Protein AF-A0A024THC8-F1 (afdb_monomer)

Solvent-accessible surface area (backbone atoms only — not comparable to full-atom values): 7929 Å² total; per-residue (Å²): 137,83,78,76,81,80,80,80,80,77,76,54,69,71,57,57,50,51,54,54,51,52,58,52,56,63,52,47,62,60,49,50,61,58,32,50,78,76,30,63,70,60,38,54,54,49,50,54,54,52,50,53,55,46,54,56,48,51,53,55,51,50,59,50,51,74,75,46,94,60,100,56,58,70,29,52,52,31,36,74,76,64,34,69,70,48,13,51,52,45,41,50,51,52,52,50,50,51,54,52,50,54,51,54,51,52,51,52,52,50,55,52,50,40,70,74,64,49,79,83,56,98,62,71,78,97,76,82,87,83,82,134

Radius of gyration: 22.51 Å; Cα contacts (8 Å, |Δi|>4): 31; chains: 1; bounding box: 49×47×63 Å

Sequence (132 aa):
MTATAQDHRFAPAPHLWALGVGAVISGDIFGWQTALSAGFLGLVVNLVIASALYILLSFSIAELSTSIPCGGGPYAFAHRALGSTAAYFAGLAEVLKVVVTVAVISVGIGSYMNQLLRLEEGNGPICLHAEH

Secondary structure (DSSP, 8-state):
---------PPPHHHHHHHHHHHHHHHHHHHHHHHHHH-HHHHHHHHHHHHHHHHHHHHHHHHHHHH---S-HHHHHHHHHH-HHHHHHHHHHHHHHHHHHHHHHHHHHHHHHHHHHTTTSS--SS-SSS--

Mean predicted aligned error: 11.39 Å

Foldseek 3Di:
DDDDPDPPDDDPPVRVVCVVVVVVVVVVVVVQVVVVVVHDVSSVVVCVVVVVVVVVVVVVVVVQCVVDVDPPPPLVSLCVPPNDVSSVVSVVVVVVVVVVVVVVVVVVVVVVVCVVVVPPPPDDPPPPPPDD

pLDDT: mean 78.49, std 13.4, range [36.78, 94.75]

Organism: NCBI:txid157072

InterPro domains:
  IPR002293 Amino acid/polyamine transporter I [PF13520] (18-118)
  IPR050367 Amino acid-polyamine-organocation superfamily [PTHR42770] (15-119)

Structure (mmCIF, N/CA/C/O backbone):
data_AF-A0A024THC8-F1
#
_entry.id   AF-A0A024THC8-F1
#
loop_
_atom_site.group_PDB
_atom_site.id
_atom_site.type_symbol
_atom_site.label_atom_id
_atom_site.label_alt_id
_atom_site.label_comp_id
_atom_site.label_asym_id
_atom_site.label_entity_id
_atom_site.label_seq_id
_atom_site.pdbx_PDB_ins_code
_atom_site.Cartn_x
_atom_site.Cartn_y
_atom_site.Cartn_z
_atom_site.occupancy
_atom_site.B_iso_or_equiv
_atom_site.auth_seq_id
_atom_site.auth_comp_id
_atom_site.auth_asym_id
_atom_site.auth_atom_id
_atom_site.pdbx_PDB_model_num
ATOM 1 N N . MET A 1 1 ? -11.275 33.268 28.136 1.00 42.56 1 MET A N 1
ATOM 2 C CA . MET A 1 1 ? -10.608 32.243 27.305 1.00 42.56 1 MET A CA 1
ATOM 3 C C . MET A 1 1 ? -11.669 31.585 26.440 1.00 42.56 1 MET A C 1
ATOM 5 O O . MET A 1 1 ? -12.342 30.668 26.884 1.00 42.56 1 MET A O 1
ATOM 9 N N . THR A 1 2 ? -11.919 32.151 25.262 1.00 40.81 2 THR A N 1
ATOM 10 C CA . THR A 1 2 ? -12.906 31.660 24.296 1.00 40.81 2 THR A CA 1
ATOM 11 C C . THR A 1 2 ? -12.302 30.486 23.531 1.00 40.81 2 THR A C 1
ATOM 13 O O . THR A 1 2 ? -11.383 30.671 22.739 1.00 40.81 2 THR A O 1
ATOM 16 N N . ALA A 1 3 ? -12.786 29.273 23.799 1.00 46.88 3 ALA A N 1
ATOM 17 C CA . ALA A 1 3 ? -12.493 28.115 22.967 1.00 46.88 3 ALA A CA 1
ATOM 18 C C . ALA A 1 3 ? -13.118 28.356 21.587 1.00 46.88 3 ALA A C 1
ATOM 20 O O . ALA A 1 3 ? -14.335 28.497 21.465 1.00 46.88 3 ALA A O 1
ATOM 21 N N . THR A 1 4 ? -12.285 28.469 20.557 1.00 57.56 4 THR A N 1
ATOM 22 C CA . THR A 1 4 ? -12.741 28.492 19.172 1.00 57.56 4 THR A CA 1
ATOM 23 C C . THR A 1 4 ? -13.383 27.140 18.870 1.00 57.56 4 THR A C 1
ATOM 25 O O . THR A 1 4 ? -12.752 26.094 19.010 1.00 57.56 4 THR A O 1
ATOM 28 N N . ALA A 1 5 ? -14.669 27.154 18.517 1.00 53.12 5 ALA A N 1
ATOM 29 C CA . ALA A 1 5 ? -15.385 25.968 18.075 1.00 53.12 5 ALA A CA 1
ATOM 30 C C . ALA A 1 5 ? -14.635 25.349 16.882 1.00 53.12 5 ALA A C 1
ATOM 32 O O . ALA A 1 5 ? -14.488 25.979 15.835 1.00 53.12 5 ALA A O 1
ATOM 33 N N . GLN A 1 6 ? -14.107 24.140 17.068 1.00 59.53 6 GLN A N 1
ATOM 34 C CA . GLN A 1 6 ? -13.530 23.337 15.995 1.00 59.53 6 GLN A CA 1
ATOM 35 C C . GLN A 1 6 ? -14.676 22.882 15.082 1.00 59.53 6 GLN A C 1
ATOM 37 O O . GLN A 1 6 ? -15.497 22.057 15.476 1.00 59.53 6 GLN A O 1
ATOM 42 N N . ASP A 1 7 ? -14.745 23.451 13.879 1.00 55.56 7 ASP A N 1
ATOM 43 C CA . ASP A 1 7 ? -15.641 23.013 12.808 1.00 55.56 7 ASP A CA 1
ATOM 44 C C . ASP A 1 7 ? -15.206 21.617 12.335 1.00 55.56 7 ASP A C 1
ATOM 46 O O . ASP A 1 7 ? -14.220 21.453 11.610 1.00 55.56 7 ASP A O 1
ATOM 50 N N . HIS A 1 8 ? -15.904 20.592 12.823 1.00 60.62 8 HIS A N 1
ATOM 51 C CA . HIS A 1 8 ? -15.658 19.192 12.495 1.00 60.62 8 HIS A CA 1
ATOM 52 C C . HIS A 1 8 ? -16.180 18.927 11.076 1.00 60.62 8 HIS A C 1
ATOM 54 O O . HIS A 1 8 ? -17.279 18.412 10.875 1.00 60.62 8 HIS A O 1
ATOM 60 N N . ARG A 1 9 ? -15.408 19.343 10.067 1.00 71.06 9 ARG A N 1
ATOM 61 C CA . ARG A 1 9 ? -15.771 19.159 8.659 1.00 71.06 9 ARG A CA 1
ATOM 62 C C . ARG A 1 9 ? -15.844 17.674 8.329 1.00 71.06 9 ARG A C 1
ATOM 64 O O . ARG A 1 9 ? -14.827 16.996 8.203 1.00 71.06 9 ARG A O 1
ATOM 71 N N . PHE A 1 10 ? -17.065 17.176 8.181 1.00 70.38 10 PHE A N 1
ATOM 72 C CA . PHE A 1 10 ? -17.324 15.836 7.679 1.00 70.38 10 PHE A CA 1
ATOM 73 C C . PHE A 1 10 ? -17.020 15.790 6.181 1.00 70.38 10 PHE A C 1
ATOM 75 O O . PHE A 1 10 ? -17.651 16.486 5.387 1.00 70.38 10 PHE A O 1
ATOM 82 N N . ALA A 1 11 ? -16.054 14.958 5.790 1.00 76.25 11 ALA A N 1
ATOM 83 C CA . ALA A 1 11 ? -15.822 14.650 4.388 1.00 76.25 11 ALA A CA 1
ATOM 84 C C . ALA A 1 11 ? -16.931 13.700 3.901 1.00 76.25 11 ALA A C 1
ATOM 86 O O . ALA A 1 11 ? -17.086 12.612 4.464 1.00 76.25 11 ALA A O 1
ATOM 87 N N . PRO A 1 12 ? -17.718 14.072 2.878 1.00 83.38 12 PRO A N 1
ATOM 88 C CA . PRO A 1 12 ? -18.740 13.185 2.345 1.00 83.38 12 PRO A CA 1
ATOM 89 C C . PRO A 1 12 ? -18.076 11.968 1.682 1.00 83.38 12 PRO A C 1
ATOM 91 O O . PRO A 1 12 ? -16.996 12.077 1.098 1.00 83.38 12 PRO A O 1
ATOM 94 N N . ALA A 1 13 ? -18.743 10.812 1.733 1.00 84.88 13 ALA A N 1
ATOM 95 C CA . ALA A 1 13 ? -18.278 9.540 1.166 1.00 84.88 13 ALA A CA 1
ATOM 96 C C . ALA A 1 13 ? -17.577 9.630 -0.214 1.00 84.88 13 ALA A C 1
ATOM 98 O O . ALA A 1 13 ? -16.513 9.024 -0.360 1.00 84.88 13 ALA A O 1
ATOM 99 N N . PRO A 1 14 ? -18.069 10.401 -1.210 1.00 89.19 14 PRO A N 1
ATOM 100 C CA . PRO A 1 14 ? -17.380 10.532 -2.497 1.00 89.19 14 PRO A CA 1
ATOM 101 C C . PRO A 1 14 ? -15.980 11.153 -2.402 1.00 89.19 14 PRO A C 1
ATOM 103 O O . PRO A 1 14 ? -15.106 10.789 -3.182 1.00 89.19 14 PRO A O 1
ATOM 106 N N . HIS A 1 15 ? -15.737 12.065 -1.455 1.00 87.31 15 HIS A N 1
ATOM 107 C CA . HIS A 1 15 ? -14.415 12.677 -1.289 1.00 87.31 15 HIS A CA 1
ATOM 108 C C . HIS A 1 15 ? -13.416 11.674 -0.707 1.00 87.31 15 HIS A C 1
ATOM 110 O O . HIS A 1 15 ? -12.290 11.583 -1.184 1.00 87.31 15 HIS A O 1
ATOM 116 N N . LEU A 1 16 ? -13.838 10.877 0.279 1.00 86.44 16 LEU A N 1
ATOM 117 C CA . LEU A 1 16 ? -13.002 9.822 0.860 1.00 86.44 16 LEU A CA 1
ATOM 118 C C . LEU A 1 16 ? -12.668 8.736 -0.169 1.00 86.44 16 LEU A C 1
ATOM 120 O O . LEU A 1 16 ? -11.524 8.290 -0.247 1.00 86.44 16 LEU A O 1
ATOM 124 N N . TRP A 1 17 ? -13.645 8.360 -0.998 1.00 89.38 17 TRP A N 1
ATOM 125 C CA . TRP A 1 17 ? -13.435 7.426 -2.101 1.00 89.38 17 TRP A CA 1
ATOM 126 C C . TRP A 1 17 ? -12.435 7.971 -3.128 1.00 89.38 17 TRP A C 1
ATOM 128 O O . TRP A 1 17 ? -11.482 7.278 -3.478 1.00 89.38 17 TRP A O 1
ATOM 138 N N . ALA A 1 18 ? -12.600 9.228 -3.552 1.00 90.06 18 ALA A N 1
ATOM 139 C CA . ALA A 1 18 ? -11.694 9.865 -4.505 1.00 90.06 18 ALA A CA 1
ATOM 140 C C . ALA A 1 18 ? -10.254 9.959 -3.970 1.00 90.06 18 ALA A C 1
ATOM 142 O O . ALA A 1 18 ? -9.313 9.695 -4.718 1.00 90.06 18 ALA A O 1
ATOM 143 N N . LEU A 1 19 ? -10.072 10.267 -2.679 1.00 88.56 19 LEU A N 1
ATOM 144 C CA . LEU A 1 19 ? -8.745 10.274 -2.056 1.00 88.56 19 LEU A CA 1
ATOM 145 C C . LEU A 1 19 ? -8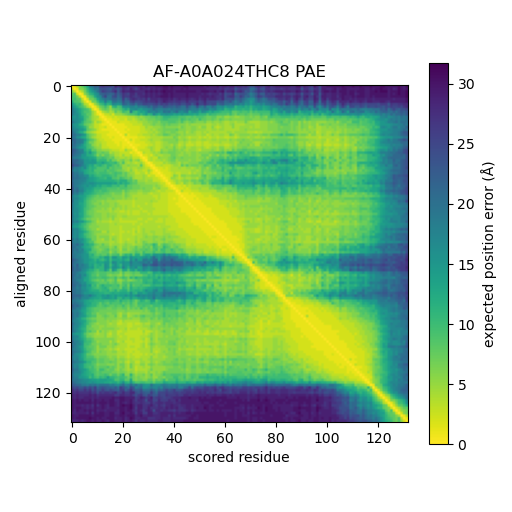.108 8.880 -2.025 1.00 88.56 19 LEU A C 1
ATOM 147 O O . LEU A 1 19 ? -6.929 8.746 -2.346 1.00 88.56 19 LEU A O 1
ATOM 151 N N . GLY A 1 20 ? -8.875 7.844 -1.675 1.00 85.38 20 GLY A N 1
ATOM 152 C CA . GLY A 1 20 ? -8.376 6.469 -1.648 1.00 85.38 20 GLY A CA 1
ATOM 153 C C . GLY A 1 20 ? -7.983 5.958 -3.036 1.00 85.38 20 GLY A C 1
ATOM 154 O O . GLY A 1 20 ? -6.871 5.472 -3.227 1.00 85.38 20 GLY A O 1
ATOM 155 N N . VAL A 1 21 ? -8.868 6.113 -4.022 1.00 89.62 21 VAL A N 1
ATOM 156 C CA . VAL A 1 21 ? -8.638 5.644 -5.398 1.00 89.62 21 VAL A CA 1
ATOM 157 C C . VAL A 1 21 ? -7.503 6.415 -6.071 1.00 89.62 21 VAL A C 1
ATOM 159 O O . VAL A 1 21 ? -6.641 5.805 -6.701 1.00 89.62 21 VAL A O 1
ATOM 162 N N . GLY A 1 22 ? -7.458 7.740 -5.902 1.00 85.38 22 GLY A N 1
ATOM 163 C CA . GLY A 1 22 ? -6.396 8.574 -6.464 1.00 85.38 22 GLY A CA 1
ATOM 164 C C . GLY A 1 22 ? -5.011 8.199 -5.933 1.00 85.38 22 GLY A C 1
ATOM 165 O O . GLY A 1 22 ? -4.064 8.102 -6.712 1.00 85.38 22 GLY A O 1
ATOM 166 N N . ALA A 1 23 ? -4.901 7.918 -4.630 1.00 84.75 23 ALA A N 1
ATOM 167 C CA . ALA A 1 23 ? -3.647 7.482 -4.024 1.00 84.75 23 ALA A CA 1
ATOM 168 C C . ALA A 1 23 ? -3.158 6.140 -4.598 1.00 84.75 23 ALA A C 1
ATOM 170 O O . ALA A 1 23 ? -1.986 6.029 -4.952 1.00 84.75 23 ALA A O 1
ATOM 171 N N . VAL A 1 24 ? -4.048 5.151 -4.749 1.00 85.00 24 VAL A N 1
ATOM 172 C CA . VAL A 1 24 ? -3.703 3.819 -5.283 1.00 85.00 24 VAL A CA 1
ATOM 173 C C . VAL A 1 24 ? -3.252 3.905 -6.742 1.00 85.00 24 VAL A C 1
ATOM 175 O O . VAL A 1 24 ? -2.117 3.546 -7.054 1.00 85.00 24 VAL A O 1
ATOM 178 N N . ILE A 1 25 ? -4.082 4.493 -7.612 1.00 87.69 25 ILE A N 1
ATOM 179 C CA . ILE A 1 25 ? -3.797 4.583 -9.053 1.00 87.69 25 ILE A CA 1
ATOM 180 C C . ILE A 1 25 ? -2.474 5.319 -9.308 1.00 87.69 25 ILE A C 1
ATOM 182 O O . ILE A 1 25 ? -1.712 4.937 -10.197 1.00 87.69 25 ILE A O 1
ATOM 186 N N . SER A 1 26 ? -2.169 6.352 -8.512 1.00 81.69 26 SER A N 1
ATOM 187 C CA . SER A 1 26 ? -0.925 7.114 -8.660 1.00 81.69 26 SER A CA 1
ATOM 188 C C . SER A 1 26 ? 0.332 6.260 -8.463 1.00 81.69 26 SER A C 1
ATOM 190 O O . SER A 1 26 ? 1.314 6.466 -9.171 1.00 81.69 26 SER A O 1
ATOM 192 N N . GLY A 1 27 ? 0.299 5.280 -7.553 1.00 77.25 27 GLY A N 1
ATOM 193 C CA . GLY A 1 27 ? 1.419 4.373 -7.293 1.00 77.25 27 GLY A CA 1
ATOM 194 C C . GLY A 1 27 ? 1.546 3.267 -8.341 1.00 77.25 27 GLY A C 1
ATOM 195 O O . GLY A 1 27 ? 2.656 2.938 -8.764 1.00 77.25 27 GLY A O 1
ATOM 196 N N . ASP A 1 28 ? 0.4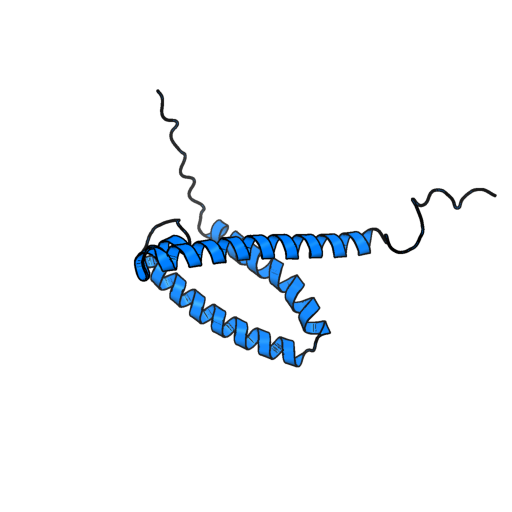16 2.735 -8.811 1.00 81.88 28 ASP A N 1
ATOM 197 C CA . ASP A 1 28 ? 0.385 1.645 -9.791 1.00 81.88 28 ASP A CA 1
ATOM 198 C C . ASP A 1 28 ? 0.995 2.040 -11.143 1.00 81.88 28 ASP A C 1
ATOM 200 O O . ASP A 1 28 ? 1.685 1.233 -11.770 1.00 81.88 28 ASP A O 1
ATOM 204 N N . ILE A 1 29 ? 0.827 3.300 -11.569 1.00 76.62 29 ILE A N 1
ATOM 205 C CA . ILE A 1 29 ? 1.406 3.797 -12.829 1.00 76.62 29 ILE A CA 1
ATOM 206 C C . ILE A 1 29 ? 2.941 3.700 -12.815 1.00 76.62 29 ILE A C 1
ATOM 208 O O . ILE A 1 29 ? 3.536 3.312 -13.819 1.00 76.62 29 ILE A O 1
ATOM 212 N N . PHE A 1 30 ? 3.597 3.972 -11.684 1.00 72.06 30 PHE A N 1
ATOM 213 C CA . PHE A 1 30 ? 5.049 3.789 -11.550 1.00 72.06 30 PHE A CA 1
ATOM 214 C C . PHE A 1 30 ? 5.445 2.309 -11.444 1.00 72.06 30 PHE A C 1
ATOM 216 O O . PHE A 1 30 ? 6.468 1.886 -11.992 1.00 72.06 30 PHE A O 1
ATOM 223 N N . GLY A 1 31 ? 4.630 1.511 -10.752 1.00 74.44 31 GLY A N 1
ATOM 224 C CA . GLY A 1 31 ? 4.903 0.096 -10.508 1.00 74.44 31 GLY A CA 1
ATOM 225 C C . GLY A 1 31 ? 4.809 -0.770 -11.763 1.00 74.44 31 GLY A C 1
ATOM 226 O O . GLY A 1 31 ? 5.629 -1.659 -11.968 1.00 74.44 31 GLY A O 1
ATOM 227 N N . TRP A 1 32 ? 3.841 -0.515 -12.643 1.00 77.06 32 TRP A N 1
ATOM 228 C CA . TRP A 1 32 ? 3.623 -1.377 -13.809 1.00 77.06 32 TRP A CA 1
ATOM 229 C C . TRP A 1 32 ? 4.634 -1.107 -14.918 1.00 77.06 32 TRP A C 1
ATOM 231 O O . TRP A 1 32 ? 5.073 -2.044 -15.575 1.00 77.06 32 TRP A O 1
ATOM 241 N N . GLN A 1 33 ? 5.058 0.147 -15.094 1.00 79.81 33 GLN A N 1
ATOM 242 C CA . GLN A 1 33 ? 6.100 0.498 -16.067 1.00 79.81 33 GLN A CA 1
ATOM 243 C C . GLN A 1 33 ? 7.442 -0.163 -15.709 1.00 79.81 33 GLN A C 1
ATOM 245 O O . GLN A 1 33 ? 8.130 -0.689 -16.582 1.00 79.81 33 GLN A O 1
ATOM 250 N N . THR A 1 34 ? 7.780 -0.208 -14.417 1.00 78.38 34 THR A N 1
ATOM 251 C CA . THR A 1 34 ? 8.994 -0.869 -13.909 1.00 78.38 34 THR A CA 1
ATOM 252 C C . THR A 1 34 ? 8.877 -2.395 -13.863 1.00 78.38 34 THR A C 1
ATOM 254 O O . THR A 1 34 ? 9.854 -3.096 -14.103 1.00 78.38 34 THR A O 1
ATOM 257 N N . ALA A 1 35 ? 7.694 -2.949 -13.605 1.00 79.25 35 ALA A N 1
ATOM 258 C CA . ALA A 1 35 ? 7.492 -4.397 -13.629 1.00 79.25 35 ALA A CA 1
ATOM 259 C C . ALA A 1 35 ? 7.396 -4.966 -15.059 1.00 79.25 35 ALA A C 1
ATOM 261 O O . ALA A 1 35 ? 7.863 -6.077 -15.306 1.00 79.25 35 ALA A O 1
ATOM 262 N N . LEU A 1 36 ? 6.865 -4.208 -16.027 1.00 83.06 36 LEU A N 1
ATOM 263 C CA . LEU A 1 36 ? 6.860 -4.598 -17.443 1.00 83.06 36 LEU A CA 1
ATOM 264 C C . LEU A 1 36 ? 8.270 -4.688 -18.026 1.00 83.06 36 LEU A C 1
ATOM 266 O O . LEU A 1 36 ? 8.532 -5.602 -18.807 1.00 83.06 36 LEU A O 1
ATOM 270 N N . SER A 1 37 ? 9.179 -3.789 -17.635 1.00 81.12 37 SER A N 1
ATOM 271 C CA . SER A 1 37 ? 10.579 -3.864 -18.070 1.00 81.12 37 SER A CA 1
ATOM 272 C C . SER A 1 37 ? 11.310 -5.085 -17.499 1.00 81.12 37 SER A C 1
ATOM 274 O O . SER A 1 37 ? 12.239 -5.583 -18.130 1.00 81.12 37 SER A O 1
ATOM 276 N N . ALA A 1 38 ? 10.861 -5.611 -16.354 1.00 81.88 38 ALA A N 1
ATOM 277 C CA . ALA A 1 38 ? 11.378 -6.839 -15.750 1.00 81.88 38 ALA A CA 1
ATOM 278 C C . ALA A 1 38 ? 10.761 -8.130 -16.333 1.00 81.88 38 ALA A C 1
ATOM 280 O O . ALA A 1 38 ? 11.374 -9.194 -16.245 1.00 81.88 38 ALA A O 1
ATOM 281 N N . GLY A 1 39 ? 9.571 -8.059 -16.943 1.00 85.75 39 GLY A N 1
ATOM 282 C CA . GLY A 1 39 ? 8.962 -9.160 -17.696 1.00 85.75 39 GLY A CA 1
ATOM 283 C C . GLY A 1 39 ? 7.446 -9.302 -17.515 1.00 85.75 39 GLY A C 1
ATOM 284 O O . GLY A 1 39 ? 6.903 -9.186 -16.417 1.00 85.75 39 GLY A O 1
ATOM 285 N N . PHE A 1 40 ? 6.749 -9.640 -18.604 1.00 86.56 40 PHE A N 1
ATOM 286 C CA . PHE A 1 40 ? 5.281 -9.689 -18.651 1.00 86.56 40 PHE A CA 1
ATOM 287 C C . PHE A 1 40 ? 4.653 -10.757 -17.739 1.00 86.56 40 PHE A C 1
ATOM 289 O O . PHE A 1 40 ? 3.719 -10.463 -16.996 1.00 86.56 40 PHE A O 1
ATOM 296 N N . LEU A 1 41 ? 5.164 -11.995 -17.752 1.00 87.38 41 LEU A N 1
ATOM 297 C CA . LEU A 1 41 ? 4.611 -13.062 -16.902 1.00 87.38 41 LEU A CA 1
ATOM 298 C C . LEU A 1 41 ? 4.818 -12.775 -15.409 1.00 87.38 41 LEU A C 1
ATOM 300 O O . LEU A 1 41 ? 3.936 -13.071 -14.604 1.00 87.38 41 LEU A O 1
ATOM 304 N N . GLY A 1 42 ? 5.947 -12.155 -15.049 1.00 85.81 42 GLY A N 1
ATOM 305 C CA . GLY A 1 42 ? 6.223 -11.729 -13.677 1.00 85.81 42 GLY A CA 1
ATOM 306 C C . GLY A 1 42 ? 5.219 -10.684 -13.195 1.00 85.81 42 GLY A C 1
ATOM 307 O O . GLY A 1 42 ? 4.680 -10.818 -12.098 1.00 85.81 42 GLY A O 1
ATOM 308 N N . LEU A 1 43 ? 4.892 -9.703 -14.043 1.00 87.12 43 LEU A N 1
ATOM 309 C CA . LEU A 1 43 ? 3.856 -8.711 -13.754 1.00 87.12 43 LEU A CA 1
ATOM 310 C C . LEU A 1 43 ? 2.491 -9.362 -13.496 1.00 87.12 43 LEU A C 1
ATOM 312 O O . LEU A 1 43 ? 1.846 -9.023 -12.508 1.00 87.12 43 LEU A O 1
ATOM 316 N N . VAL A 1 44 ? 2.052 -10.294 -14.351 1.00 89.19 44 VAL A N 1
ATOM 317 C CA . VAL A 1 44 ? 0.733 -10.945 -14.214 1.00 89.19 44 VAL A CA 1
ATOM 318 C C . VAL A 1 44 ? 0.631 -11.713 -12.897 1.00 89.19 44 VAL A C 1
ATOM 320 O O . VAL A 1 44 ? -0.347 -11.551 -12.168 1.00 89.19 44 VAL A O 1
ATOM 323 N N . VAL A 1 45 ? 1.649 -12.509 -12.556 1.00 90.44 45 VAL A N 1
ATOM 324 C CA . VAL A 1 45 ? 1.677 -13.251 -11.285 1.00 90.44 45 VAL A CA 1
ATOM 325 C C . VAL A 1 45 ? 1.677 -12.290 -10.095 1.00 90.44 45 VAL A C 1
ATOM 327 O O . VAL A 1 45 ? 0.916 -12.493 -9.148 1.00 90.44 45 VAL A O 1
ATOM 330 N N . ASN A 1 46 ? 2.468 -11.216 -10.159 1.00 89.81 46 ASN A N 1
ATOM 331 C CA . ASN A 1 46 ? 2.528 -10.219 -9.094 1.00 89.81 46 ASN A CA 1
ATOM 332 C C . ASN A 1 46 ? 1.178 -9.508 -8.896 1.00 89.81 46 ASN A C 1
ATOM 334 O O . ASN A 1 46 ? 0.730 -9.363 -7.762 1.00 89.81 46 ASN A O 1
ATOM 338 N N . LEU A 1 47 ? 0.488 -9.135 -9.981 1.00 89.19 47 LEU A N 1
ATOM 339 C CA . LEU A 1 47 ? -0.851 -8.536 -9.926 1.00 89.19 47 LEU A CA 1
ATOM 340 C C . LEU A 1 47 ? -1.878 -9.477 -9.290 1.00 89.19 47 LEU A C 1
ATOM 342 O O . LEU A 1 47 ? -2.666 -9.049 -8.449 1.00 89.19 47 LEU A O 1
ATOM 346 N N . VAL A 1 48 ? -1.876 -10.758 -9.667 1.00 92.50 48 VAL A N 1
ATOM 347 C CA . VAL A 1 48 ? -2.814 -11.743 -9.108 1.00 92.50 48 VAL A CA 1
ATOM 348 C C . VAL A 1 48 ? -2.584 -11.913 -7.606 1.00 92.50 48 VAL A C 1
ATOM 350 O O . VAL A 1 48 ? -3.536 -11.841 -6.832 1.00 92.50 48 VAL A O 1
ATOM 353 N N . ILE A 1 49 ? -1.330 -12.060 -7.172 1.00 94.00 49 ILE A N 1
ATOM 354 C CA . ILE A 1 49 ? -0.998 -12.205 -5.748 1.00 94.00 49 ILE A CA 1
ATOM 355 C C . ILE A 1 49 ? -1.347 -10.927 -4.975 1.00 94.00 49 ILE A C 1
ATOM 357 O O . ILE A 1 49 ? -2.014 -10.998 -3.942 1.00 94.00 49 ILE A O 1
ATOM 361 N N . ALA A 1 50 ? -0.944 -9.758 -5.481 1.00 90.50 50 ALA A N 1
ATOM 362 C CA . ALA A 1 50 ? -1.219 -8.476 -4.842 1.00 90.50 50 ALA A CA 1
ATOM 363 C C . ALA A 1 50 ? -2.726 -8.204 -4.729 1.00 90.50 50 ALA A C 1
ATOM 365 O O . ALA A 1 50 ? -3.191 -7.801 -3.666 1.00 90.50 50 ALA A O 1
ATOM 366 N N . SER A 1 51 ? -3.502 -8.478 -5.783 1.00 90.81 51 SER A N 1
ATOM 367 C CA . SER A 1 51 ? -4.960 -8.298 -5.773 1.00 90.81 51 SER A CA 1
ATOM 368 C C . SER A 1 51 ? -5.655 -9.214 -4.763 1.00 90.81 51 SER A C 1
ATOM 370 O O . SER A 1 51 ? -6.515 -8.749 -4.016 1.00 90.81 51 SER A O 1
ATOM 372 N N . ALA A 1 52 ? -5.245 -10.483 -4.665 1.00 94.75 52 ALA A N 1
ATOM 373 C CA . ALA A 1 52 ? -5.790 -11.410 -3.678 1.00 94.75 52 ALA A CA 1
ATOM 374 C C . ALA A 1 52 ? -5.498 -10.933 -2.245 1.00 94.75 52 ALA A C 1
ATOM 376 O O . ALA A 1 52 ? -6.418 -10.811 -1.436 1.00 94.75 52 ALA A O 1
ATOM 377 N N . LEU A 1 53 ? -4.238 -10.594 -1.946 1.00 93.25 53 LEU A N 1
ATOM 378 C CA . LEU A 1 53 ? -3.845 -10.061 -0.637 1.00 93.25 53 LEU A CA 1
ATOM 379 C C . LEU A 1 53 ? -4.595 -8.767 -0.300 1.00 93.25 53 LEU A C 1
ATOM 381 O O . LEU A 1 53 ? -5.030 -8.589 0.838 1.00 93.25 53 LEU A O 1
ATOM 385 N N . TYR A 1 54 ? -4.783 -7.891 -1.288 1.00 90.00 54 TYR A N 1
ATOM 386 C CA . TYR A 1 54 ? -5.502 -6.636 -1.119 1.00 90.00 54 TYR A CA 1
ATOM 387 C C . TYR A 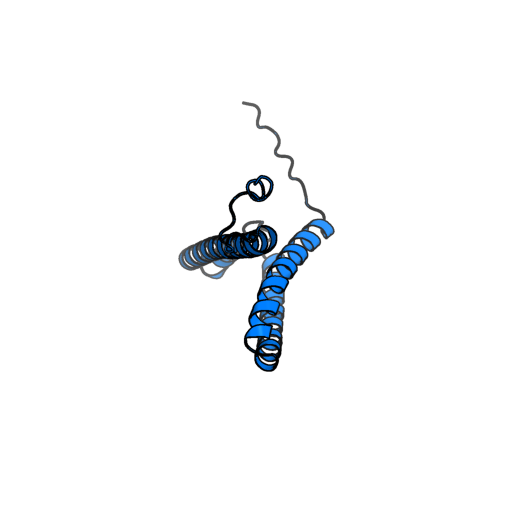1 54 ? -6.978 -6.859 -0.772 1.00 90.00 54 TYR A C 1
ATOM 389 O O . TYR A 1 54 ? -7.460 -6.262 0.184 1.00 90.00 54 TYR A O 1
ATOM 397 N N . ILE A 1 55 ? -7.679 -7.765 -1.464 1.00 93.12 55 ILE A N 1
ATOM 398 C CA . ILE A 1 55 ? -9.089 -8.086 -1.174 1.00 93.12 55 ILE A CA 1
ATOM 399 C C . ILE A 1 55 ? -9.249 -8.632 0.251 1.00 93.12 55 ILE A C 1
ATOM 401 O O . ILE A 1 55 ? -10.134 -8.184 0.986 1.00 93.12 55 ILE A O 1
ATOM 405 N N . LEU A 1 56 ? -8.381 -9.565 0.661 1.00 91.69 56 LEU A N 1
ATOM 406 C CA . LEU A 1 56 ? -8.406 -10.122 2.018 1.00 91.69 56 LEU A CA 1
ATOM 407 C C . LEU A 1 56 ? -8.162 -9.031 3.071 1.00 91.69 56 LEU A C 1
AT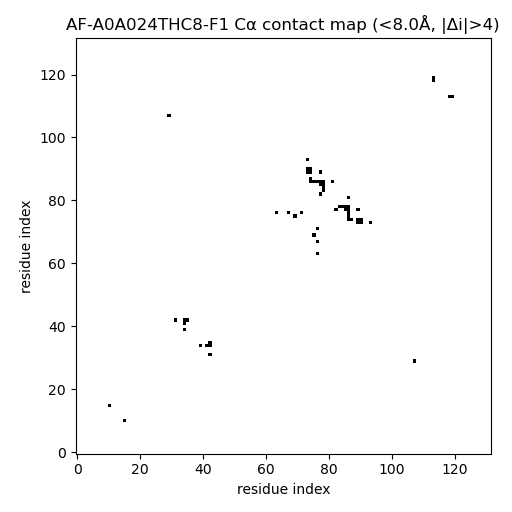OM 409 O O . LEU A 1 56 ? -8.875 -8.958 4.075 1.00 91.69 56 LEU A O 1
ATOM 413 N N . LEU A 1 57 ? -7.185 -8.155 2.827 1.00 88.75 57 LEU A N 1
ATOM 414 C CA . LEU A 1 57 ? -6.878 -7.035 3.710 1.00 88.75 57 LEU A CA 1
ATOM 415 C C . LEU A 1 57 ? -8.045 -6.040 3.797 1.00 88.75 57 LEU A C 1
ATOM 417 O O . LEU A 1 57 ? -8.397 -5.610 4.894 1.00 88.75 57 LEU A O 1
ATOM 421 N N . SER A 1 58 ? -8.670 -5.691 2.669 1.00 90.06 58 SER A N 1
ATOM 422 C CA . SER A 1 58 ? -9.820 -4.783 2.629 1.00 90.06 58 SER A CA 1
ATOM 423 C C . SER A 1 58 ? -10.992 -5.307 3.454 1.00 90.06 58 SER A C 1
ATOM 425 O O . SER A 1 58 ? -11.600 -4.531 4.189 1.00 90.06 58 SER A O 1
ATOM 427 N N . PHE A 1 59 ? -11.283 -6.610 3.384 1.00 89.00 59 PHE A N 1
ATOM 428 C CA . PHE A 1 59 ? -12.330 -7.224 4.202 1.00 89.00 59 PHE A CA 1
ATOM 429 C C . PHE A 1 59 ? -12.002 -7.135 5.700 1.00 89.00 59 PHE A C 1
ATOM 431 O O . PHE A 1 59 ? -12.838 -6.700 6.490 1.00 89.00 59 PHE A O 1
ATOM 438 N N . SER A 1 60 ? -10.757 -7.437 6.084 1.00 87.62 60 SER A N 1
ATOM 439 C CA . SER A 1 60 ? -10.306 -7.325 7.477 1.00 87.62 60 SER A CA 1
ATOM 440 C C . SER A 1 60 ? -10.417 -5.892 8.017 1.00 87.62 60 SER A C 1
ATOM 442 O O . SER A 1 60 ? -10.937 -5.677 9.112 1.00 87.62 60 SER A O 1
ATOM 444 N N . ILE A 1 61 ? -9.994 -4.889 7.238 1.00 84.50 61 ILE A N 1
ATOM 445 C CA . ILE A 1 61 ? -10.105 -3.474 7.622 1.00 84.50 61 ILE A CA 1
ATOM 446 C C . ILE A 1 61 ? -11.573 -3.038 7.703 1.00 84.50 61 ILE A C 1
ATOM 448 O O . ILE A 1 61 ? -11.912 -2.242 8.580 1.00 84.50 61 ILE A O 1
ATOM 452 N N . ALA A 1 62 ? -12.450 -3.547 6.832 1.00 86.81 62 ALA A N 1
ATOM 453 C CA . ALA A 1 62 ? -13.876 -3.237 6.871 1.00 86.81 62 ALA A CA 1
ATOM 454 C C . ALA A 1 62 ? -14.531 -3.731 8.175 1.00 86.81 62 ALA A C 1
ATOM 456 O O . ALA A 1 62 ? -15.201 -2.946 8.849 1.00 86.81 62 ALA A O 1
ATOM 457 N N . GLU A 1 63 ? -14.277 -4.976 8.591 1.00 86.44 63 GLU A N 1
ATOM 458 C CA . GLU A 1 63 ? -14.787 -5.501 9.870 1.00 86.44 63 GLU A CA 1
ATOM 459 C C . GLU A 1 63 ? -14.271 -4.688 11.069 1.00 86.44 63 GLU A C 1
ATOM 461 O O . GLU A 1 63 ? -15.026 -4.322 11.976 1.00 86.44 63 GLU A O 1
ATOM 466 N N . LEU A 1 64 ? -12.996 -4.302 11.041 1.00 83.56 64 LEU A N 1
ATOM 467 C CA . LEU A 1 64 ? -12.384 -3.510 12.106 1.00 83.56 64 LEU A CA 1
ATOM 468 C C . LEU A 1 64 ? -12.903 -2.061 12.154 1.00 83.56 64 LEU A C 1
ATOM 470 O O . LEU A 1 64 ? -13.108 -1.501 13.230 1.00 83.56 64 LEU A O 1
ATOM 474 N N . SER A 1 65 ? -13.174 -1.462 10.994 1.00 79.81 65 SER A N 1
ATOM 475 C CA . SER A 1 65 ? -13.663 -0.081 10.894 1.00 79.81 65 SER A CA 1
ATOM 476 C C . SER A 1 65 ? -15.107 0.064 11.378 1.00 79.81 65 SER A C 1
ATOM 478 O O . SER A 1 65 ? -15.475 1.121 11.886 1.00 79.81 65 SER A O 1
ATOM 480 N N . THR A 1 66 ? -15.926 -0.988 11.264 1.00 78.88 66 THR A N 1
ATOM 481 C CA . THR A 1 66 ? -17.300 -0.983 11.804 1.00 78.88 66 THR A CA 1
ATOM 482 C C . THR A 1 66 ? -17.344 -1.176 13.322 1.00 78.88 66 THR A C 1
ATOM 484 O O . THR A 1 66 ? -18.236 -0.642 13.977 1.00 78.88 66 THR A O 1
ATOM 487 N N . SER A 1 67 ? -16.370 -1.890 13.898 1.00 79.19 67 SER A N 1
ATOM 488 C CA . SER A 1 67 ? -16.297 -2.145 15.344 1.00 79.19 67 SER A CA 1
ATOM 489 C C . SER A 1 67 ? -15.629 -1.016 16.140 1.00 79.19 67 SER A C 1
ATOM 491 O O . SER A 1 67 ? -15.892 -0.872 17.336 1.00 79.19 67 SER A O 1
ATOM 493 N N . ILE A 1 68 ? -14.789 -0.189 15.503 1.00 75.75 68 ILE A N 1
ATOM 494 C CA . ILE A 1 68 ? -14.033 0.885 16.164 1.00 75.75 68 ILE A CA 1
ATOM 495 C C . ILE A 1 68 ? -14.240 2.216 15.410 1.00 75.75 68 ILE A C 1
ATOM 497 O O . ILE A 1 68 ? -13.474 2.528 14.495 1.00 75.75 68 ILE A O 1
ATOM 501 N N . PRO A 1 69 ? -15.217 3.058 15.811 1.00 67.88 69 PRO A N 1
ATOM 502 C CA . PRO A 1 69 ? -15.474 4.356 15.182 1.00 67.88 69 PRO A CA 1
ATOM 503 C C . PRO A 1 69 ? -14.480 5.419 15.684 1.00 67.88 69 PRO A C 1
ATOM 505 O O . PRO A 1 69 ? -14.846 6.390 16.345 1.00 67.88 69 PRO A O 1
ATOM 508 N N . CYS A 1 70 ? -13.184 5.214 15.441 1.00 65.50 70 CYS A N 1
ATOM 509 C CA . CYS A 1 70 ? -12.116 6.132 15.841 1.00 65.50 70 CYS A CA 1
ATOM 510 C C . CYS A 1 70 ? -11.268 6.503 14.622 1.00 65.50 70 CYS A C 1
ATOM 512 O O . CYS A 1 70 ? -10.707 5.623 13.978 1.00 65.50 70 CYS A O 1
ATOM 514 N N . GLY A 1 71 ? -11.093 7.797 14.339 1.00 66.06 71 GLY A N 1
ATOM 515 C CA . GLY A 1 71 ? -10.281 8.296 13.216 1.00 66.06 71 GLY A CA 1
ATOM 516 C C . GLY A 1 71 ? -8.760 8.175 13.407 1.00 66.06 71 GLY A C 1
ATOM 517 O O . GLY A 1 71 ? -8.027 9.063 12.993 1.00 66.06 71 GLY A O 1
ATOM 518 N N . GLY A 1 72 ? -8.280 7.130 14.089 1.00 65.69 72 GLY A N 1
ATOM 519 C CA . GLY A 1 72 ? -6.884 6.992 14.529 1.00 65.69 72 GLY A CA 1
ATOM 520 C C . GLY A 1 72 ? -5.988 6.120 13.639 1.00 65.69 72 GLY A C 1
ATOM 521 O O . GLY A 1 72 ? -4.842 5.862 14.004 1.00 65.69 72 GLY A O 1
ATOM 522 N N . GLY A 1 73 ? -6.493 5.645 12.498 1.00 73.50 73 GLY A N 1
ATOM 523 C CA . GLY A 1 73 ? -5.733 4.820 11.556 1.00 73.50 73 GLY A CA 1
ATOM 524 C C . GLY A 1 73 ? -5.332 3.432 12.095 1.00 73.50 73 GLY A C 1
ATOM 525 O O . GLY A 1 73 ? -5.807 3.004 13.151 1.00 73.50 73 GLY A O 1
ATOM 526 N N . PRO A 1 74 ? -4.428 2.718 11.392 1.00 70.19 74 PRO A N 1
ATOM 527 C CA . PRO A 1 74 ? -4.013 1.349 11.730 1.00 70.19 74 PRO A CA 1
ATOM 528 C C . PRO A 1 74 ? -3.418 1.217 13.137 1.00 70.19 74 PRO A C 1
ATOM 530 O O . PRO A 1 74 ? -3.547 0.179 13.782 1.00 70.19 74 PRO A O 1
ATOM 533 N N . TYR A 1 75 ? -2.809 2.293 13.640 1.00 74.56 75 TYR A N 1
ATOM 534 C CA . TYR A 1 75 ? -2.277 2.380 14.997 1.00 74.56 75 TYR A CA 1
ATOM 535 C C . TYR A 1 75 ? -3.365 2.185 16.061 1.00 74.56 75 TYR A C 1
ATOM 537 O O . TYR A 1 75 ? -3.196 1.396 16.990 1.00 74.56 75 TYR A O 1
ATOM 545 N N . ALA A 1 76 ? -4.504 2.870 15.920 1.00 73.44 76 ALA A N 1
ATOM 546 C CA . ALA A 1 76 ? -5.602 2.780 16.881 1.00 73.44 76 ALA A CA 1
ATOM 547 C C . ALA A 1 76 ? -6.258 1.391 16.885 1.00 73.44 76 ALA A C 1
ATOM 549 O O . ALA A 1 76 ? -6.705 0.914 17.930 1.00 73.44 76 ALA A O 1
ATOM 550 N N . PHE A 1 77 ? -6.265 0.729 15.728 1.00 75.56 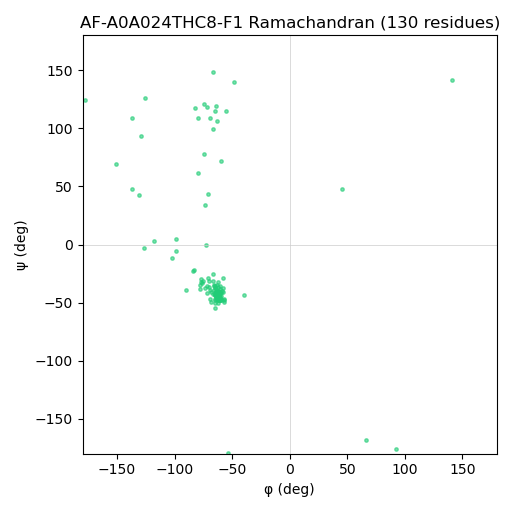77 PHE A N 1
ATOM 551 C CA . PHE A 1 77 ? -6.697 -0.655 15.579 1.00 75.56 77 PHE A CA 1
ATOM 552 C C . PHE A 1 77 ? -5.732 -1.636 16.260 1.00 75.56 77 PHE A C 1
ATOM 554 O O . PHE A 1 77 ? -6.161 -2.450 17.079 1.00 75.56 77 PHE A O 1
ATOM 561 N N . ALA A 1 78 ? -4.426 -1.508 16.004 1.00 74.06 78 ALA A N 1
ATOM 562 C CA . ALA A 1 78 ? -3.395 -2.337 16.629 1.00 74.06 78 ALA A CA 1
ATOM 563 C C . ALA A 1 78 ? -3.355 -2.161 18.157 1.00 74.06 78 ALA A C 1
ATOM 565 O O . ALA A 1 78 ? -3.191 -3.137 18.887 1.00 74.06 78 ALA A O 1
ATOM 566 N N . HIS A 1 79 ? -3.585 -0.939 18.648 1.00 76.75 79 HIS A N 1
ATOM 567 C CA . HIS A 1 79 ? -3.653 -0.653 20.0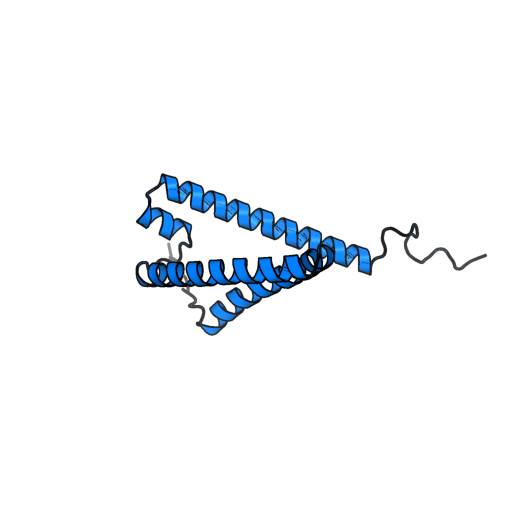80 1.00 76.75 79 HIS A CA 1
ATOM 568 C C . HIS A 1 79 ? -4.812 -1.361 20.779 1.00 76.75 79 HIS A C 1
ATOM 570 O O . HIS A 1 79 ? -4.627 -1.897 21.870 1.00 76.75 79 HIS A O 1
ATOM 576 N N . ARG A 1 80 ? -5.990 -1.407 20.143 1.00 72.69 80 ARG A N 1
ATOM 577 C CA . ARG A 1 80 ? -7.164 -2.103 20.688 1.00 72.69 80 ARG A CA 1
ATOM 578 C C . ARG A 1 80 ? -7.081 -3.624 20.577 1.00 72.69 80 ARG A C 1
ATOM 580 O O . ARG A 1 80 ? -7.631 -4.296 21.440 1.00 72.69 80 ARG A O 1
ATOM 587 N N . ALA A 1 81 ? -6.419 -4.159 19.551 1.00 76.25 81 ALA A N 1
ATOM 588 C CA . ALA A 1 81 ? -6.379 -5.600 19.296 1.00 76.25 81 ALA A CA 1
ATOM 589 C C . ALA A 1 81 ? -5.208 -6.331 19.981 1.00 76.25 81 ALA A C 1
ATOM 591 O O . ALA A 1 81 ? -5.379 -7.455 20.442 1.00 76.25 81 ALA A O 1
ATOM 592 N N . LEU A 1 82 ? -4.016 -5.722 20.029 1.00 75.12 82 LEU A N 1
ATOM 593 C CA . LEU A 1 82 ? -2.759 -6.414 20.366 1.00 75.12 82 LEU A CA 1
ATOM 594 C C . LEU A 1 82 ? -1.960 -5.750 21.507 1.00 75.12 82 LEU A C 1
ATOM 596 O O . LEU A 1 82 ? -0.924 -6.271 21.916 1.00 75.12 82 LEU A O 1
ATOM 600 N N . GLY A 1 83 ? -2.425 -4.616 22.041 1.00 81.75 83 GLY A N 1
ATOM 601 C CA . GLY A 1 83 ? -1.774 -3.893 23.139 1.00 81.75 83 GLY A CA 1
ATOM 602 C C . GLY A 1 83 ? -0.787 -2.804 22.690 1.00 81.75 83 GLY A C 1
ATOM 603 O O . GLY A 1 83 ? -0.653 -2.487 21.507 1.00 81.75 83 GLY A O 1
ATOM 604 N N . SER A 1 84 ? -0.103 -2.163 23.649 1.00 78.88 84 SER A N 1
ATOM 605 C CA . SER A 1 84 ? 0.700 -0.954 23.374 1.00 78.88 84 SER A CA 1
ATOM 606 C C . SER A 1 84 ? 1.968 -1.212 22.554 1.00 78.88 84 SER A C 1
ATOM 608 O O . SER A 1 84 ? 2.359 -0.360 21.759 1.00 78.88 84 SER A O 1
ATOM 610 N N . THR A 1 85 ? 2.583 -2.387 22.693 1.00 79.94 85 THR A N 1
ATOM 611 C CA . THR A 1 85 ? 3.813 -2.753 21.977 1.00 79.94 85 THR A CA 1
ATOM 612 C C . THR A 1 85 ? 3.554 -2.951 20.486 1.00 79.94 85 THR A C 1
ATOM 614 O O . THR A 1 85 ? 4.257 -2.379 19.656 1.00 79.94 85 THR A O 1
ATOM 617 N N . ALA A 1 86 ? 2.501 -3.687 20.130 1.00 76.88 86 ALA A N 1
ATOM 618 C CA . ALA A 1 86 ? 2.090 -3.879 18.742 1.00 76.88 86 ALA A CA 1
ATOM 619 C C . ALA A 1 86 ? 1.629 -2.568 18.087 1.00 76.88 86 ALA A C 1
ATOM 621 O O . ALA A 1 86 ? 1.934 -2.322 16.921 1.00 76.88 86 ALA A O 1
ATOM 622 N N . ALA A 1 87 ? 0.963 -1.690 18.846 1.00 80.62 87 ALA A N 1
ATOM 623 C CA . ALA A 1 87 ? 0.613 -0.354 18.374 1.00 80.62 87 ALA A CA 1
ATOM 624 C C . ALA A 1 87 ? 1.855 0.476 18.031 1.00 80.62 87 ALA A C 1
ATOM 626 O O . ALA A 1 87 ? 1.903 1.079 16.964 1.00 80.62 87 ALA A O 1
ATOM 627 N N . TYR A 1 88 ? 2.884 0.470 18.885 1.00 82.25 88 TYR A N 1
ATOM 628 C CA . TYR A 1 88 ? 4.131 1.191 18.620 1.00 82.25 88 TYR A CA 1
ATOM 629 C C . TYR A 1 88 ? 4.786 0.749 17.304 1.00 82.25 88 TYR A C 1
ATOM 631 O O . TYR A 1 88 ? 5.118 1.594 16.473 1.00 82.25 88 TYR A O 1
ATOM 639 N N . PHE A 1 89 ? 4.898 -0.562 17.066 1.00 86.31 89 PHE A N 1
ATOM 640 C CA . PHE A 1 89 ? 5.440 -1.078 15.806 1.00 86.31 89 PHE A CA 1
ATOM 641 C C . PHE A 1 89 ? 4.552 -0.758 14.601 1.00 86.31 89 PHE A C 1
ATOM 643 O O . PHE A 1 89 ? 5.079 -0.393 13.554 1.00 86.31 89 PHE A O 1
ATOM 650 N N . ALA A 1 90 ? 3.225 -0.833 14.737 1.00 86.19 90 ALA A N 1
ATOM 651 C CA . ALA A 1 90 ? 2.300 -0.453 13.670 1.00 86.19 90 ALA A CA 1
ATOM 652 C C . ALA A 1 90 ? 2.427 1.037 13.308 1.00 86.19 90 ALA A C 1
ATOM 654 O O . ALA A 1 90 ? 2.448 1.389 12.131 1.00 86.19 90 ALA A O 1
ATOM 655 N N . GLY A 1 91 ? 2.575 1.911 14.309 1.00 84.94 91 GLY A N 1
ATOM 656 C CA . GLY A 1 91 ? 2.833 3.336 14.105 1.00 84.94 91 GLY A CA 1
ATOM 657 C C . GLY A 1 91 ? 4.190 3.596 13.447 1.00 84.94 91 GLY A C 1
ATOM 658 O O . GLY A 1 91 ? 4.272 4.373 12.500 1.00 84.94 91 GLY A O 1
ATOM 659 N N . LEU A 1 92 ? 5.244 2.906 13.893 1.00 89.00 92 LEU A N 1
ATOM 660 C CA . LEU A 1 92 ? 6.579 3.009 13.300 1.00 89.00 92 LEU A CA 1
ATOM 661 C C . LEU A 1 92 ? 6.592 2.548 11.836 1.00 89.00 92 LEU A C 1
ATOM 663 O O . LEU A 1 92 ? 7.162 3.223 10.981 1.00 89.00 92 LEU A O 1
ATOM 667 N N . ALA A 1 93 ? 5.943 1.420 11.542 1.00 89.75 93 ALA A N 1
ATOM 668 C CA . ALA A 1 93 ? 5.811 0.899 10.187 1.00 89.75 93 ALA A CA 1
ATOM 669 C C . ALA A 1 93 ? 5.039 1.870 9.283 1.00 89.75 93 ALA A C 1
ATOM 671 O O . ALA A 1 93 ? 5.441 2.100 8.144 1.00 89.75 93 ALA A O 1
ATOM 672 N N . GLU A 1 94 ? 3.974 2.490 9.796 1.00 89.75 94 GLU A N 1
ATOM 673 C CA . GLU A 1 94 ? 3.197 3.485 9.058 1.00 89.75 94 GLU A CA 1
ATOM 674 C C . GLU A 1 94 ? 4.028 4.741 8.746 1.00 89.75 94 GLU A C 1
ATOM 676 O O . GLU A 1 94 ? 4.009 5.225 7.614 1.00 89.75 94 GLU A O 1
ATOM 681 N N . VAL A 1 95 ? 4.831 5.224 9.703 1.00 92.62 95 VAL A N 1
ATOM 682 C CA . VAL A 1 95 ? 5.770 6.336 9.474 1.00 92.62 95 VAL A CA 1
ATOM 683 C C . VAL A 1 95 ? 6.799 5.966 8.406 1.00 92.62 95 VAL A C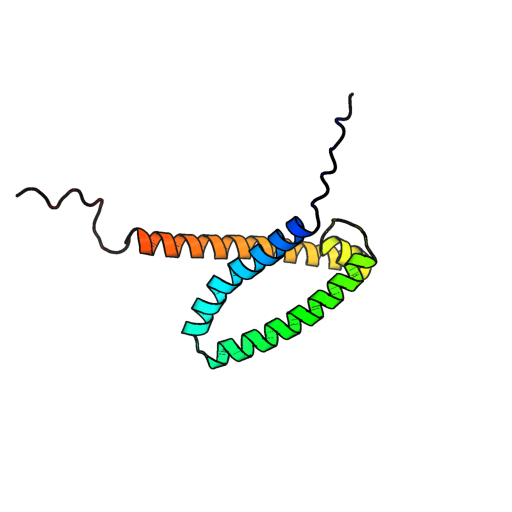 1
ATOM 685 O O . VAL A 1 95 ? 7.007 6.730 7.463 1.00 92.62 95 VAL A O 1
ATOM 688 N N . LEU A 1 96 ? 7.408 4.781 8.509 1.00 92.81 96 LEU A N 1
ATOM 689 C CA . LEU A 1 96 ? 8.388 4.305 7.532 1.00 92.81 96 LEU A CA 1
ATOM 690 C C . LEU A 1 96 ? 7.780 4.216 6.127 1.00 92.81 96 LEU A C 1
ATOM 692 O O . LEU A 1 96 ? 8.386 4.685 5.164 1.00 92.81 96 LEU A O 1
ATOM 696 N N . LYS A 1 97 ? 6.563 3.675 6.008 1.00 88.00 97 LYS A N 1
ATOM 697 C CA . LYS A 1 97 ? 5.829 3.590 4.742 1.00 88.00 97 LYS A CA 1
ATOM 698 C C . LYS A 1 97 ? 5.653 4.968 4.112 1.00 88.00 97 LYS A C 1
ATOM 700 O O . LYS A 1 97 ? 5.913 5.125 2.919 1.00 88.00 97 LYS A O 1
ATOM 705 N N . VAL A 1 98 ? 5.227 5.964 4.891 1.00 91.62 98 VAL A N 1
ATOM 706 C CA . VAL A 1 98 ? 5.018 7.327 4.381 1.00 91.62 98 VAL A CA 1
ATOM 707 C C . VAL A 1 98 ? 6.336 7.936 3.901 1.00 91.62 98 VAL A C 1
ATOM 709 O O . VAL A 1 98 ? 6.374 8.492 2.807 1.00 91.62 98 VAL A O 1
ATOM 712 N N . VAL A 1 99 ? 7.432 7.768 4.648 1.00 94.69 99 VAL A N 1
ATOM 713 C CA . VAL A 1 99 ? 8.765 8.252 4.238 1.00 94.69 99 VAL A CA 1
ATOM 714 C C . VAL A 1 99 ? 9.210 7.612 2.921 1.00 94.69 99 VAL A C 1
ATOM 716 O O . VAL A 1 99 ? 9.616 8.321 2.001 1.00 94.69 99 VAL A O 1
ATOM 719 N N . VAL A 1 100 ? 9.088 6.287 2.800 1.00 91.44 100 VAL A N 1
ATOM 720 C CA . VAL A 1 100 ? 9.437 5.559 1.569 1.00 91.44 100 VAL A CA 1
ATOM 721 C C . VAL A 1 100 ? 8.560 6.008 0.401 1.00 91.44 100 VAL A C 1
ATOM 723 O O . VAL A 1 100 ? 9.067 6.232 -0.693 1.00 91.44 100 VAL A O 1
ATOM 726 N N . THR A 1 101 ? 7.262 6.213 0.631 1.00 89.19 101 THR A N 1
ATOM 727 C CA . THR A 1 101 ? 6.327 6.682 -0.402 1.00 89.19 101 THR A CA 1
ATOM 728 C C . THR A 1 101 ? 6.735 8.057 -0.933 1.00 89.19 101 THR A C 1
ATOM 730 O O . THR A 1 101 ? 6.826 8.246 -2.144 1.00 89.19 101 THR A O 1
ATOM 733 N N . VAL A 1 102 ? 7.047 9.008 -0.045 1.00 91.31 102 VAL A N 1
ATOM 734 C CA . VAL A 1 102 ? 7.507 10.350 -0.441 1.00 91.31 102 VAL A CA 1
ATOM 735 C C . VAL A 1 102 ? 8.836 10.279 -1.197 1.00 91.31 102 VAL A C 1
ATOM 737 O O . VAL A 1 102 ? 8.999 10.970 -2.203 1.00 91.31 102 VAL A O 1
ATOM 740 N N . ALA A 1 103 ? 9.762 9.416 -0.770 1.00 91.00 103 ALA A N 1
ATOM 741 C CA . ALA A 1 103 ? 11.033 9.212 -1.460 1.00 91.00 103 ALA A CA 1
ATOM 742 C C . ALA A 1 103 ? 10.835 8.676 -2.890 1.00 91.00 103 ALA A C 1
ATOM 744 O O . ALA A 1 103 ? 11.391 9.234 -3.834 1.00 91.00 103 ALA A O 1
ATOM 745 N N . VAL A 1 104 ? 9.998 7.647 -3.068 1.00 87.94 104 VAL A N 1
ATOM 746 C CA . VAL A 1 104 ? 9.694 7.065 -4.388 1.00 87.94 104 VAL A CA 1
ATOM 747 C C . VAL A 1 104 ? 9.043 8.098 -5.309 1.00 87.94 104 VAL A C 1
ATOM 749 O O . VAL A 1 104 ? 9.456 8.236 -6.459 1.00 87.94 104 VAL A O 1
ATOM 752 N N . ILE A 1 105 ? 8.077 8.870 -4.801 1.00 87.81 105 ILE A N 1
ATOM 753 C CA . ILE A 1 105 ? 7.421 9.932 -5.576 1.00 87.81 105 ILE A CA 1
ATOM 754 C C . ILE A 1 105 ? 8.436 11.006 -5.994 1.00 87.81 105 ILE A C 1
ATOM 756 O O . ILE A 1 105 ? 8.446 11.422 -7.151 1.00 87.81 105 ILE A O 1
ATOM 760 N N . SER A 1 106 ? 9.320 11.432 -5.086 1.00 90.19 106 SER A N 1
ATOM 761 C CA . SER A 1 106 ? 10.349 12.438 -5.380 1.00 90.19 106 SER A CA 1
ATOM 762 C C . SER A 1 106 ? 11.319 11.974 -6.472 1.00 90.19 106 SER A C 1
ATOM 764 O O . SER A 1 106 ? 11.600 12.736 -7.398 1.00 90.19 106 SER A O 1
ATOM 766 N N . VAL A 1 107 ? 11.771 10.716 -6.419 1.00 88.31 107 VAL A N 1
ATOM 767 C CA . VAL A 1 107 ? 12.625 10.118 -7.459 1.00 88.31 107 VAL A CA 1
ATOM 768 C C . VAL A 1 107 ? 11.881 10.014 -8.792 1.00 88.31 107 VAL A C 1
ATOM 770 O O . VAL A 1 107 ? 12.440 10.361 -9.833 1.00 88.31 107 VAL A O 1
ATOM 773 N N . GLY A 1 108 ? 10.609 9.604 -8.771 1.00 85.62 108 GLY A N 1
ATOM 774 C CA . GLY A 1 108 ? 9.762 9.549 -9.963 1.00 85.62 108 GLY A CA 1
ATOM 775 C C . GLY A 1 108 ? 9.653 10.910 -10.655 1.00 85.62 108 GLY A C 1
ATOM 776 O O . GLY A 1 108 ? 9.925 11.016 -11.850 1.00 85.62 108 GLY A O 1
ATOM 777 N N . ILE A 1 109 ? 9.352 11.970 -9.899 1.00 87.44 109 ILE A N 1
ATOM 778 C CA . ILE A 1 109 ? 9.293 13.346 -10.418 1.00 87.44 109 ILE A CA 1
ATOM 779 C C . ILE A 1 109 ? 10.656 13.782 -10.969 1.00 87.44 109 ILE A C 1
ATOM 781 O O . ILE A 1 109 ? 10.716 14.314 -12.076 1.00 87.44 109 ILE A O 1
ATOM 785 N N . GLY A 1 110 ? 11.748 13.516 -10.246 1.00 85.75 110 GLY A N 1
ATOM 786 C CA . GLY A 1 110 ? 13.102 13.838 -10.702 1.00 85.75 110 GLY A CA 1
ATOM 787 C C . GLY A 1 110 ? 13.452 13.175 -12.037 1.00 85.75 110 GLY A C 1
ATOM 788 O O . GLY A 1 110 ? 14.010 13.824 -12.920 1.00 85.75 110 GLY A O 1
ATOM 789 N N . SER A 1 111 ? 13.052 11.915 -12.228 1.00 83.69 111 SER A N 1
ATOM 790 C CA . SER A 1 111 ? 13.266 11.195 -13.488 1.00 83.69 111 SER A CA 1
ATOM 791 C C . SER A 1 111 ? 12.504 11.819 -14.665 1.00 83.69 111 SER A C 1
ATOM 793 O O . SER A 1 111 ? 13.078 11.993 -15.741 1.00 83.69 111 SER A O 1
ATOM 795 N N . TYR A 1 112 ? 11.252 12.245 -14.456 1.00 83.62 112 TYR A N 1
ATOM 796 C CA . TYR A 1 112 ? 10.472 12.940 -15.483 1.00 83.62 112 TYR A CA 1
ATOM 797 C C . TYR A 1 112 ? 11.033 14.329 -15.789 1.00 83.62 112 TYR A C 1
ATOM 799 O O . TYR A 1 112 ? 11.120 14.713 -16.953 1.00 83.62 112 TYR A O 1
ATOM 807 N N . MET A 1 113 ? 11.461 15.075 -14.766 1.00 86.69 113 MET A N 1
ATOM 808 C CA . MET A 1 113 ? 12.111 16.372 -14.959 1.00 86.69 113 MET A CA 1
ATOM 809 C C . MET A 1 113 ? 13.407 16.239 -15.762 1.00 86.69 113 MET A C 1
ATOM 811 O O . MET A 1 113 ? 13.633 17.042 -16.661 1.00 86.69 113 MET A O 1
ATOM 815 N N . ASN A 1 114 ? 14.225 15.214 -15.498 1.00 84.88 114 ASN A N 1
ATOM 816 C CA . ASN A 1 114 ? 15.449 14.963 -16.262 1.00 84.88 114 ASN A CA 1
ATOM 817 C C . ASN A 1 114 ? 15.157 14.674 -17.744 1.00 84.88 114 ASN A C 1
ATOM 819 O O . ASN A 1 114 ? 15.816 15.223 -18.622 1.00 84.88 114 ASN A O 1
ATOM 823 N N . GLN A 1 115 ? 14.129 13.867 -18.033 1.00 81.50 115 GLN A N 1
ATOM 824 C CA . GLN A 1 115 ? 13.707 13.578 -19.410 1.00 81.50 115 GLN A CA 1
ATOM 825 C C . GLN A 1 115 ? 13.193 14.825 -20.139 1.00 81.50 115 GLN A C 1
ATOM 827 O O . GLN A 1 115 ? 13.477 15.006 -21.322 1.00 81.50 115 GLN A O 1
ATOM 832 N N . LEU A 1 116 ? 12.461 15.697 -19.440 1.00 82.00 116 LEU A N 1
ATOM 833 C CA . LEU A 1 116 ? 11.946 16.946 -20.006 1.00 82.00 116 LEU A CA 1
ATOM 834 C C . LEU A 1 116 ? 13.046 17.992 -20.230 1.00 82.00 116 LEU A C 1
ATOM 836 O O . LEU A 1 116 ? 12.981 18.744 -21.198 1.00 82.00 116 LEU A O 1
ATOM 840 N N . LEU A 1 117 ? 14.041 18.049 -19.342 1.00 81.44 117 LEU A N 1
ATOM 841 C CA . LEU A 1 117 ? 15.083 19.080 -19.340 1.00 81.44 117 LEU A CA 1
ATOM 842 C C . LEU A 1 117 ? 16.406 18.640 -19.995 1.00 81.44 117 LEU A C 1
ATOM 844 O O . LEU A 1 117 ? 17.286 19.481 -20.141 1.00 81.44 117 LEU A O 1
ATOM 848 N N . ARG A 1 118 ? 16.557 17.365 -20.399 1.00 67.94 118 ARG A N 1
ATOM 849 C CA . ARG A 1 118 ? 17.771 16.787 -21.025 1.00 67.94 118 ARG A CA 1
ATOM 850 C C . ARG A 1 118 ? 19.085 17.177 -20.322 1.00 67.94 118 ARG A C 1
ATOM 852 O O . ARG A 1 118 ? 20.053 17.556 -20.972 1.00 67.94 118 ARG A O 1
ATOM 859 N N . LEU A 1 119 ? 19.155 17.063 -18.996 1.00 65.69 119 LEU A N 1
ATOM 860 C CA . LEU A 1 119 ? 20.311 17.557 -18.227 1.00 65.69 119 LEU A CA 1
ATOM 861 C C . LEU A 1 119 ? 21.603 16.714 -18.382 1.00 65.69 119 LEU A C 1
ATOM 863 O O . LEU A 1 119 ? 22.621 17.069 -17.793 1.00 65.69 119 LEU A O 1
ATOM 867 N N . GLU A 1 120 ? 21.586 15.622 -19.161 1.00 62.97 120 GLU A N 1
ATOM 868 C CA . GLU A 1 120 ? 22.750 14.754 -19.438 1.00 62.97 120 GLU A CA 1
ATOM 869 C C . GLU A 1 120 ? 23.410 14.976 -20.812 1.00 62.97 120 GLU A C 1
ATOM 871 O O . GLU A 1 120 ? 24.527 14.504 -21.027 1.00 62.97 120 GLU A O 1
ATOM 876 N N . GLU A 1 121 ? 22.791 15.718 -21.739 1.00 59.81 121 GLU A N 1
ATOM 877 C CA . GLU A 1 121 ? 23.533 16.227 -22.897 1.00 59.81 121 GLU A CA 1
ATOM 878 C C . GLU A 1 121 ? 24.241 17.498 -22.435 1.00 59.81 121 GLU A C 1
ATOM 880 O O . GLU A 1 121 ? 23.582 18.443 -22.015 1.00 59.81 121 GLU A O 1
ATOM 885 N N . GLY A 1 122 ? 25.577 17.505 -22.460 1.00 55.66 122 GLY A N 1
ATOM 886 C CA . GLY A 1 122 ? 26.423 18.640 -22.087 1.00 55.66 122 GLY A CA 1
ATOM 887 C C . GLY A 1 122 ? 26.170 19.887 -22.936 1.00 55.66 122 GLY A C 1
ATOM 888 O O . GLY A 1 122 ? 26.998 20.272 -23.754 1.00 55.66 122 GLY A O 1
ATOM 889 N N . ASN A 1 123 ? 25.035 20.535 -22.718 1.00 52.78 123 ASN A N 1
ATOM 890 C CA . ASN A 1 123 ? 24.643 21.790 -23.303 1.00 52.78 123 ASN A CA 1
ATOM 891 C C . ASN A 1 123 ? 24.035 22.609 -22.170 1.00 52.78 123 ASN A C 1
ATOM 893 O O . ASN A 1 123 ? 22.952 22.315 -21.662 1.00 52.78 123 ASN A O 1
ATOM 897 N N . GLY A 1 124 ? 24.770 23.640 -21.755 1.00 57.12 124 GLY A N 1
ATOM 898 C CA . GLY A 1 124 ? 24.194 24.727 -20.979 1.00 57.12 124 GLY A CA 1
ATOM 899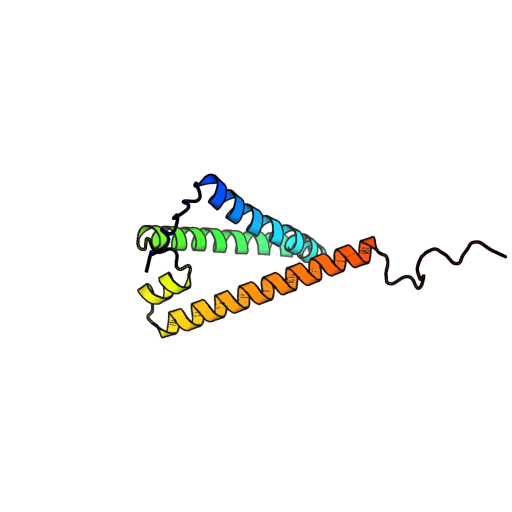 C C . GLY A 1 124 ? 22.971 25.327 -21.691 1.00 57.12 124 GLY A C 1
ATOM 900 O O . GLY A 1 124 ? 22.588 24.882 -22.779 1.00 57.12 124 GLY A O 1
ATOM 901 N N . PRO A 1 125 ? 22.335 26.350 -21.094 1.00 53.31 125 PRO A N 1
ATOM 902 C CA . PRO A 1 125 ? 21.193 27.007 -21.712 1.00 53.31 125 PRO A CA 1
ATOM 903 C C . PRO A 1 125 ? 21.534 27.350 -23.163 1.00 53.31 125 PRO A C 1
ATOM 905 O O . PRO A 1 125 ? 22.666 27.718 -23.479 1.00 53.31 125 PRO A O 1
ATOM 908 N N . ILE A 1 126 ? 20.542 27.148 -24.021 1.00 59.84 126 ILE A N 1
ATOM 909 C CA . ILE A 1 126 ? 20.578 27.028 -25.482 1.00 59.84 126 ILE A CA 1
ATOM 910 C C . ILE A 1 126 ? 20.874 28.396 -26.146 1.00 59.84 126 ILE A C 1
ATOM 912 O O . ILE A 1 126 ? 20.233 28.801 -27.108 1.00 59.84 126 ILE A O 1
ATOM 916 N N . CYS A 1 127 ? 21.837 29.136 -25.594 1.00 54.94 127 CYS A N 1
ATOM 917 C CA . CYS A 1 127 ? 22.131 30.543 -25.844 1.00 54.94 127 CYS A CA 1
ATOM 918 C C . CYS A 1 127 ? 23.535 30.780 -26.427 1.00 54.94 127 CYS A C 1
ATOM 920 O O . CYS A 1 127 ? 23.908 31.934 -26.590 1.00 54.94 127 CYS A O 1
ATOM 922 N N . LEU A 1 128 ? 24.338 29.746 -26.713 1.00 50.69 128 LEU A N 1
ATOM 923 C CA . LEU A 1 128 ? 25.700 29.903 -27.261 1.00 50.69 128 LEU A CA 1
ATOM 924 C C . LEU A 1 128 ? 25.962 29.009 -28.484 1.00 50.69 128 LEU A C 1
ATOM 926 O O . LEU A 1 128 ? 27.025 28.411 -28.623 1.00 50.69 128 LEU A O 1
ATOM 930 N N . HIS A 1 129 ? 24.997 28.922 -29.399 1.00 46.19 129 HIS A N 1
ATOM 931 C CA . HIS A 1 129 ? 25.284 28.447 -30.757 1.00 46.19 129 HIS A CA 1
ATOM 932 C C . HIS A 1 129 ? 24.579 29.291 -31.821 1.00 46.19 129 HIS A C 1
ATOM 934 O O . HIS A 1 129 ? 23.920 28.790 -32.727 1.00 46.19 129 HIS A O 1
ATOM 940 N N . ALA A 1 130 ? 24.706 30.608 -31.660 1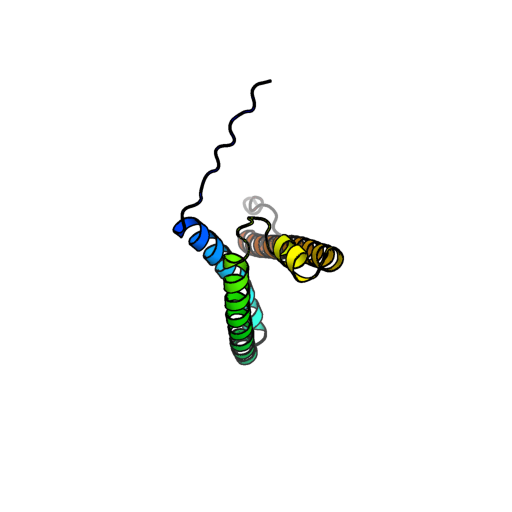.00 49.28 130 ALA A N 1
ATOM 941 C CA . ALA A 1 130 ? 24.354 31.598 -32.664 1.00 49.28 130 ALA A CA 1
ATOM 942 C C . ALA A 1 130 ? 25.239 32.843 -32.487 1.00 49.28 130 ALA A C 1
ATOM 944 O O . ALA A 1 130 ? 24.759 33.861 -32.017 1.00 49.28 130 ALA A O 1
ATOM 945 N N . GLU A 1 131 ? 26.536 32.734 -32.784 1.00 46.06 131 GLU A N 1
ATOM 946 C CA . GLU A 1 131 ? 27.309 33.777 -33.482 1.00 46.06 131 GLU A CA 1
ATOM 947 C C . GLU A 1 131 ? 28.757 33.309 -33.710 1.00 46.06 131 GLU A C 1
ATOM 949 O O . GLU A 1 131 ? 29.461 32.988 -32.755 1.00 46.06 131 GLU A O 1
ATOM 954 N N . HIS A 1 132 ? 29.140 33.340 -34.993 1.00 36.78 132 HIS A N 1
ATOM 955 C CA . HIS A 1 132 ? 30.467 33.174 -35.608 1.00 36.78 132 HIS A CA 1
ATOM 956 C C . HIS A 1 132 ? 31.128 31.788 -35.658 1.00 36.78 132 HIS A C 1
ATOM 958 O O . HIS A 1 132 ? 31.607 31.271 -34.629 1.00 36.78 132 HIS A O 1
#